Protein AF-A0A3D4B9K5-F1 (afdb_monomer_lite)

Radius of gyration: 20.06 Å; chains: 1; bounding box: 62×28×60 Å

Sequence (115 aa):
MTQNGLDRKAQKRNKTGEPLPVAERQEMSVARDIPQKYVGDYELQPGYIITVTVDQDVLMVQATGQPANPVFAESETRFFYKVVNAQIEFKIGNDGQVEGLTLFQGGAEMFAPRQ

pLDDT: mean 83.73, std 20.72, range [33.66, 98.56]

Secondary structure (DSSP, 8-state):
---------------S------------PPPTHHHHHT-EEEEEETTEEEEEEEETTEEEEEETTS--EEEEESSSSEEEESSSSEEEEEEEPTTS-EEEEEEEETTEEEEEEB-

Structure (mmCIF, N/CA/C/O backbone):
data_AF-A0A3D4B9K5-F1
#
_entry.id   AF-A0A3D4B9K5-F1
#
loop_
_atom_site.group_PDB
_atom_site.id
_atom_site.type_symbol
_atom_site.label_atom_id
_atom_site.label_alt_id
_atom_site.label_comp_id
_atom_site.label_asym_id
_atom_site.label_entity_id
_atom_site.label_seq_id
_atom_site.pdbx_PDB_ins_code
_atom_site.Cartn_x
_atom_site.Cartn_y
_atom_site.Cartn_z
_atom_site.occupancy
_atom_site.B_iso_or_equiv
_atom_site.auth_seq_id
_atom_site.auth_comp_id
_atom_site.auth_asym_id
_atom_site.auth_atom_id
_atom_site.pdbx_PDB_model_num
ATOM 1 N N . MET A 1 1 ? 50.759 -8.595 45.334 1.00 35.81 1 MET A N 1
ATOM 2 C CA . MET A 1 1 ? 50.594 -9.973 44.829 1.00 35.81 1 MET A CA 1
ATOM 3 C C . MET A 1 1 ? 49.088 -10.205 44.740 1.00 35.81 1 MET A C 1
ATOM 5 O O . MET A 1 1 ? 48.463 -10.205 45.787 1.00 35.81 1 MET A O 1
ATOM 9 N N . THR A 1 2 ? 48.483 -9.836 43.600 1.00 36.62 2 THR A N 1
ATOM 10 C CA . THR A 1 2 ? 47.870 -10.748 42.588 1.00 36.62 2 THR A CA 1
ATOM 11 C C . THR A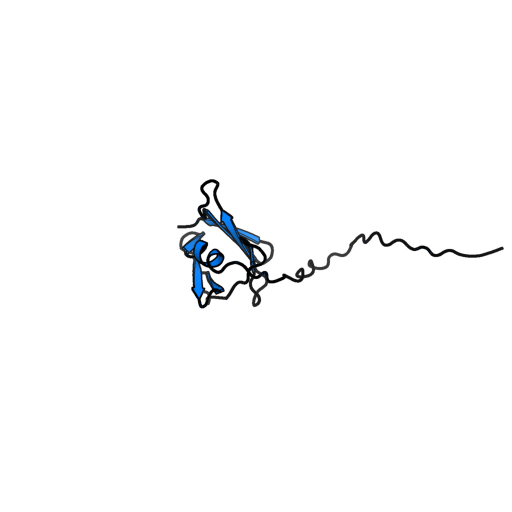 1 2 ? 46.506 -11.266 43.102 1.00 36.62 2 THR A C 1
ATOM 13 O O . THR A 1 2 ? 46.452 -11.725 44.228 1.00 36.62 2 THR A O 1
ATOM 16 N N . GLN A 1 3 ? 45.354 -11.229 42.421 1.00 46.12 3 GLN A N 1
ATOM 17 C CA . GLN A 1 3 ? 45.015 -11.183 40.995 1.00 46.12 3 GLN A CA 1
ATOM 18 C C . GLN A 1 3 ? 43.488 -10.936 40.822 1.00 46.12 3 GLN A C 1
ATOM 20 O O . GLN A 1 3 ? 42.741 -11.376 41.683 1.00 46.12 3 GLN A O 1
ATOM 25 N N . ASN A 1 4 ? 43.079 -10.321 39.693 1.00 33.66 4 ASN A N 1
ATOM 26 C CA . ASN A 1 4 ? 41.817 -10.443 38.908 1.00 33.66 4 ASN A CA 1
ATOM 27 C C . ASN A 1 4 ? 40.449 -10.546 39.637 1.00 33.66 4 ASN A C 1
ATOM 29 O O . ASN A 1 4 ? 40.252 -11.393 40.487 1.00 33.66 4 ASN A O 1
ATOM 33 N N . GLY A 1 5 ? 39.387 -9.807 39.298 1.00 34.00 5 GLY A N 1
ATOM 34 C CA . GLY A 1 5 ? 38.975 -9.268 38.001 1.00 34.00 5 GLY A CA 1
ATOM 35 C C . GLY A 1 5 ? 37.967 -10.207 37.331 1.00 34.00 5 GLY A C 1
ATOM 36 O O . GLY A 1 5 ? 38.402 -11.244 36.851 1.00 34.00 5 GLY A O 1
ATOM 37 N N . LEU A 1 6 ? 36.673 -9.837 37.291 1.00 43.50 6 LEU A N 1
ATOM 38 C CA . LEU A 1 6 ? 35.656 -10.200 36.278 1.00 43.50 6 LEU A CA 1
ATOM 39 C C . LEU A 1 6 ? 34.239 -9.820 36.758 1.00 43.50 6 LEU A C 1
ATOM 41 O O . LEU A 1 6 ? 33.513 -10.664 37.254 1.00 43.50 6 LEU A O 1
ATOM 45 N N . ASP A 1 7 ? 33.812 -8.588 36.487 1.00 41.38 7 ASP A N 1
ATOM 46 C CA . ASP A 1 7 ? 32.403 -8.311 36.180 1.00 41.38 7 ASP A CA 1
ATOM 47 C C . ASP A 1 7 ? 32.391 -7.543 34.858 1.00 41.38 7 ASP A C 1
ATOM 49 O O . ASP A 1 7 ? 32.603 -6.330 34.771 1.00 41.38 7 ASP A O 1
ATOM 53 N N . ARG A 1 8 ? 32.318 -8.317 33.771 1.00 45.09 8 ARG A N 1
ATOM 54 C CA . ARG A 1 8 ? 32.353 -7.811 32.400 1.00 45.09 8 ARG A CA 1
ATOM 55 C C . ARG A 1 8 ? 31.006 -7.198 32.031 1.00 45.09 8 ARG A C 1
ATOM 57 O O . ARG A 1 8 ? 29.959 -7.822 32.130 1.00 45.09 8 ARG A O 1
ATOM 64 N N . LYS A 1 9 ? 31.115 -5.983 31.499 1.00 38.84 9 LYS A N 1
ATOM 65 C CA . LYS A 1 9 ? 30.139 -5.237 30.702 1.00 38.84 9 LYS A CA 1
ATOM 66 C C . LYS A 1 9 ? 29.453 -6.090 29.627 1.00 38.84 9 LYS A C 1
ATOM 68 O O . LYS A 1 9 ? 30.114 -6.873 28.951 1.00 38.84 9 LYS A O 1
ATOM 73 N N . ALA A 1 10 ? 28.209 -5.737 29.309 1.00 38.44 10 ALA A N 1
ATOM 74 C CA . ALA A 1 10 ? 27.666 -5.895 27.961 1.00 38.44 10 ALA A CA 1
ATOM 75 C C . ALA A 1 10 ? 26.902 -4.631 27.538 1.00 38.44 10 ALA A C 1
ATOM 77 O O . ALA A 1 10 ? 25.687 -4.610 27.396 1.00 38.44 10 ALA A O 1
ATOM 78 N N . GLN A 1 11 ? 27.658 -3.559 27.300 1.00 45.09 11 GLN A N 1
ATOM 79 C CA . GLN A 1 11 ? 27.256 -2.532 26.350 1.00 45.09 11 GLN A CA 1
ATOM 80 C C . GLN A 1 11 ? 27.498 -3.110 24.951 1.00 45.09 11 GLN A C 1
ATOM 82 O O . GLN A 1 11 ? 28.638 -3.125 24.483 1.00 45.09 11 GLN A O 1
ATOM 87 N N . LYS A 1 12 ? 26.458 -3.643 24.300 1.00 43.19 12 LYS A N 1
ATOM 88 C CA . LYS A 1 12 ? 26.558 -4.099 22.906 1.00 43.19 12 LYS A CA 1
ATOM 89 C C . LYS A 1 12 ? 26.621 -2.883 21.980 1.00 43.19 12 LYS A C 1
ATOM 91 O O . LYS A 1 12 ? 25.619 -2.369 21.503 1.00 43.19 12 LYS A O 1
ATOM 96 N N . ARG A 1 13 ? 27.847 -2.402 21.772 1.00 46.91 13 ARG A N 1
ATOM 97 C CA . ARG A 1 13 ? 28.237 -1.641 20.586 1.00 46.91 13 ARG A CA 1
ATOM 98 C C . ARG A 1 13 ? 28.318 -2.629 19.426 1.00 46.91 13 ARG A C 1
ATOM 100 O O . ARG A 1 13 ? 29.300 -3.358 19.335 1.00 46.91 13 ARG A O 1
ATOM 107 N N . ASN A 1 14 ? 27.330 -2.639 18.542 1.00 45.34 14 ASN A N 1
ATOM 108 C CA . ASN A 1 14 ? 27.430 -3.403 17.302 1.00 45.34 14 ASN A CA 1
ATOM 109 C C . ASN A 1 14 ? 28.123 -2.528 16.247 1.00 45.34 14 ASN A C 1
ATOM 111 O O . ASN A 1 14 ? 27.504 -1.711 15.575 1.00 45.34 14 ASN A O 1
ATOM 115 N N . LYS A 1 15 ? 29.450 -2.666 16.170 1.00 47.19 15 LYS A N 1
ATOM 116 C CA . LYS A 1 15 ? 30.253 -2.389 14.975 1.00 47.19 15 LYS A CA 1
ATOM 117 C C . LYS A 1 15 ? 30.356 -3.717 14.234 1.00 47.19 15 LYS A C 1
ATOM 119 O O . LYS A 1 15 ? 30.957 -4.615 14.809 1.00 47.19 15 LYS A O 1
ATOM 124 N N . THR A 1 16 ? 29.809 -3.819 13.026 1.00 42.91 16 THR A N 1
ATOM 125 C CA . THR A 1 16 ? 30.310 -4.571 11.852 1.00 42.91 16 THR A CA 1
ATOM 126 C C . THR A 1 16 ? 29.306 -4.314 10.724 1.00 42.91 16 THR A C 1
ATOM 128 O O . THR A 1 16 ? 28.106 -4.265 10.973 1.00 42.91 16 THR A O 1
ATOM 131 N N . GLY A 1 17 ? 29.793 -4.057 9.507 1.00 49.84 17 GLY A N 1
ATOM 132 C CA . GLY A 1 17 ? 28.980 -3.873 8.301 1.00 49.84 17 GLY A CA 1
ATOM 133 C C . GLY A 1 17 ? 28.355 -5.183 7.821 1.00 49.84 17 GLY A C 1
ATOM 134 O O . GLY A 1 17 ? 28.594 -5.609 6.697 1.00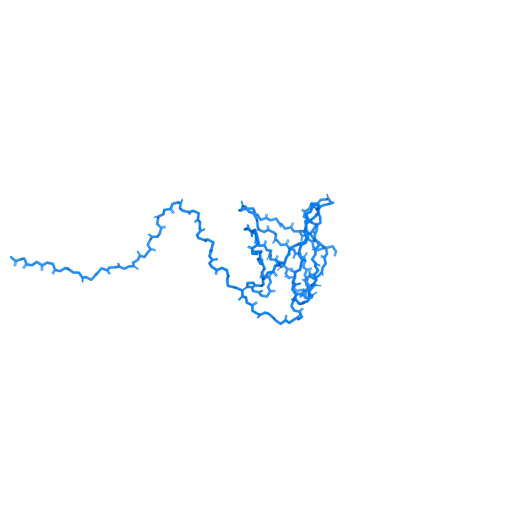 49.84 17 GLY A O 1
ATOM 135 N N . GLU A 1 18 ? 27.597 -5.831 8.697 1.00 44.94 18 GLU A N 1
ATOM 136 C CA . GLU A 1 18 ? 26.684 -6.914 8.362 1.00 44.94 18 GLU A CA 1
ATOM 137 C C . GLU A 1 18 ? 25.409 -6.279 7.785 1.00 44.94 18 GLU A C 1
ATOM 139 O O . GLU A 1 18 ? 24.958 -5.255 8.315 1.00 44.94 18 GLU A O 1
ATOM 144 N N . PRO A 1 19 ? 24.812 -6.826 6.705 1.00 46.22 19 PRO A N 1
ATOM 145 C CA . PRO A 1 19 ? 23.451 -6.447 6.360 1.00 46.22 19 PRO A CA 1
ATOM 146 C C . PRO A 1 19 ? 22.619 -6.662 7.620 1.00 46.22 19 PRO A C 1
ATOM 148 O O . PRO A 1 19 ? 22.765 -7.699 8.273 1.00 46.22 19 PRO A O 1
ATOM 151 N N . LEU A 1 20 ? 21.830 -5.651 7.999 1.00 47.62 20 LEU A N 1
ATOM 152 C CA . LEU A 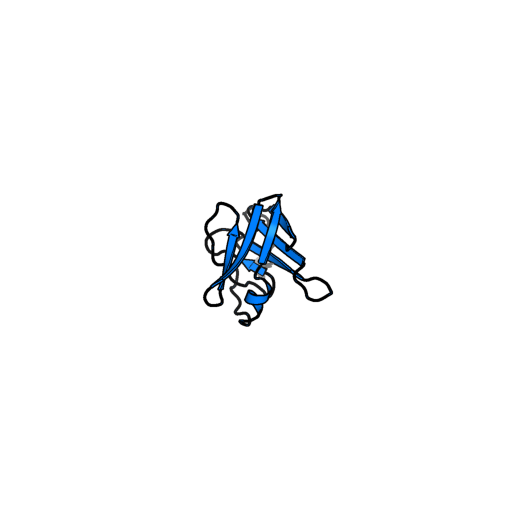1 20 ? 20.941 -5.728 9.154 1.00 47.62 20 LEU A CA 1
ATOM 153 C C . LEU A 1 20 ? 20.303 -7.123 9.155 1.00 47.62 20 LEU A C 1
ATOM 155 O O . LEU A 1 20 ? 19.831 -7.535 8.085 1.00 47.62 20 LEU A O 1
ATOM 159 N N . PRO A 1 21 ? 20.314 -7.869 10.281 1.00 52.09 21 PRO A N 1
ATOM 160 C CA . PRO A 1 21 ? 19.551 -9.103 10.337 1.00 52.09 21 PRO A CA 1
ATOM 161 C C . PRO A 1 21 ? 18.165 -8.751 9.819 1.00 52.09 21 PRO A C 1
ATOM 163 O O . PRO A 1 21 ? 17.649 -7.677 10.146 1.00 52.09 21 PRO A O 1
ATOM 166 N N . VAL A 1 22 ? 17.613 -9.594 8.944 1.00 53.03 22 VAL A N 1
ATOM 167 C CA . VAL A 1 22 ? 16.191 -9.532 8.620 1.00 53.03 22 VAL A CA 1
ATOM 168 C C . VAL A 1 22 ? 15.536 -9.674 9.984 1.00 53.03 22 VAL A C 1
ATOM 170 O O . VAL A 1 22 ? 15.495 -10.782 10.507 1.00 53.03 22 VAL A O 1
ATOM 173 N N . ALA A 1 23 ? 15.245 -8.550 10.648 1.00 56.16 23 ALA A N 1
ATOM 174 C CA . ALA A 1 23 ? 14.747 -8.550 12.010 1.00 56.16 23 ALA A CA 1
ATOM 175 C C . ALA A 1 23 ? 13.580 -9.521 11.972 1.00 56.16 23 ALA A C 1
ATOM 177 O O . ALA A 1 23 ? 12.795 -9.414 11.032 1.00 56.16 23 ALA A O 1
ATOM 178 N N . GLU A 1 24 ? 13.575 -10.534 12.840 1.00 60.09 24 GLU A N 1
ATOM 179 C CA . GLU A 1 24 ? 12.570 -11.596 12.831 1.00 60.09 24 GLU A CA 1
ATOM 180 C C . GLU A 1 24 ? 11.187 -10.937 12.784 1.00 60.09 24 GLU A C 1
ATOM 182 O O . GLU A 1 24 ? 10.689 -10.467 13.806 1.00 60.09 24 GLU A O 1
ATOM 187 N N . ARG A 1 25 ? 10.618 -10.790 11.577 1.00 70.12 25 ARG A N 1
ATOM 188 C CA . ARG A 1 25 ? 9.386 -10.031 11.382 1.00 70.12 25 ARG A CA 1
ATOM 189 C C . ARG A 1 25 ? 8.305 -10.870 12.005 1.00 70.12 25 ARG A C 1
ATOM 191 O O . ARG A 1 25 ? 8.043 -11.990 11.558 1.00 70.12 25 ARG A O 1
ATOM 198 N N . GLN A 1 26 ? 7.744 -10.354 13.084 1.00 77.50 26 GLN A N 1
ATOM 199 C CA . GLN A 1 26 ? 6.732 -11.072 13.815 1.00 77.50 26 GLN A CA 1
ATOM 200 C C . GLN A 1 26 ? 5.395 -10.794 13.148 1.00 77.50 26 GLN A C 1
ATOM 202 O O . GLN A 1 26 ? 4.919 -9.663 13.126 1.00 77.50 26 GLN A O 1
ATOM 207 N N . GLU A 1 27 ? 4.803 -11.843 12.588 1.00 87.50 27 GLU A N 1
ATOM 208 C CA . GLU A 1 27 ? 3.424 -11.774 12.134 1.00 87.50 27 GLU A CA 1
ATOM 209 C C . GLU A 1 27 ? 2.511 -11.469 13.325 1.00 87.50 27 GLU A C 1
ATOM 211 O O . GLU A 1 27 ? 2.566 -12.137 14.362 1.00 87.50 27 GLU A O 1
ATOM 216 N N . MET A 1 28 ? 1.670 -10.456 13.159 1.00 87.19 28 MET A N 1
ATOM 217 C CA . MET A 1 28 ? 0.645 -10.059 14.106 1.00 87.19 28 MET A CA 1
ATOM 218 C C . MET A 1 28 ? -0.723 -10.468 13.567 1.00 87.19 28 MET A C 1
ATOM 220 O O . MET A 1 28 ? -1.058 -10.212 12.413 1.00 87.19 28 MET A O 1
ATOM 224 N N . SER A 1 29 ? -1.557 -11.063 14.418 1.00 85.94 29 SER A N 1
ATOM 225 C CA . SER A 1 29 ? -2.973 -11.226 14.092 1.00 85.94 29 SER A CA 1
ATOM 226 C C . SER A 1 29 ? -3.683 -9.879 14.210 1.00 85.94 29 SER A C 1
ATOM 228 O O . SER A 1 29 ? -3.745 -9.306 15.296 1.00 85.94 29 SER A O 1
ATOM 230 N N . VAL A 1 30 ? -4.235 -9.395 13.101 1.00 86.69 30 VAL A N 1
ATOM 231 C CA . VAL A 1 30 ? -5.081 -8.194 13.051 1.00 86.69 30 VAL A CA 1
ATOM 232 C C . VAL A 1 30 ? -6.556 -8.579 12.931 1.00 86.69 30 VAL A C 1
ATOM 234 O O . VAL A 1 30 ? -6.893 -9.703 12.551 1.00 86.69 30 VAL A O 1
ATOM 237 N N . ALA A 1 31 ? -7.456 -7.653 13.267 1.00 87.44 31 ALA A N 1
ATOM 238 C CA . ALA A 1 31 ? -8.884 -7.853 13.043 1.00 87.44 31 ALA A CA 1
ATOM 239 C C . ALA A 1 31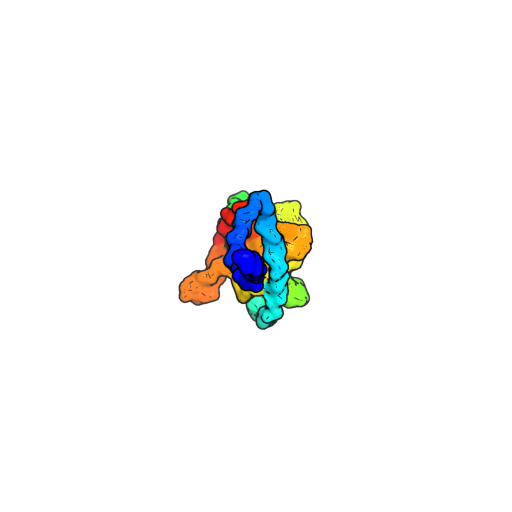 ? -9.183 -7.997 11.537 1.00 87.44 31 ALA A C 1
ATOM 241 O O . ALA A 1 31 ? -8.519 -7.388 10.698 1.00 87.44 31 ALA A O 1
ATOM 242 N N . ARG A 1 32 ? -10.182 -8.816 11.179 1.00 81.94 32 ARG A N 1
ATOM 243 C CA . ARG A 1 32 ? -10.472 -9.173 9.773 1.00 81.94 32 ARG A CA 1
ATOM 244 C C . ARG A 1 32 ? -10.881 -7.986 8.898 1.00 81.94 32 ARG A C 1
ATOM 246 O O . ARG A 1 32 ? -10.761 -8.052 7.680 1.00 81.94 32 ARG A O 1
ATOM 253 N N . ASP A 1 33 ? -11.365 -6.904 9.501 1.00 88.56 33 ASP A N 1
ATOM 254 C CA . ASP A 1 33 ? -11.717 -5.671 8.799 1.00 88.56 33 ASP A CA 1
ATOM 255 C C . ASP A 1 33 ? -10.487 -4.844 8.399 1.00 88.56 33 ASP A C 1
ATOM 257 O O . ASP A 1 33 ? -10.585 -4.017 7.496 1.00 88.56 33 ASP A O 1
ATOM 261 N N . ILE A 1 34 ? -9.328 -5.065 9.032 1.00 90.50 34 ILE A N 1
ATOM 262 C CA . ILE A 1 34 ? -8.106 -4.298 8.768 1.00 90.50 34 ILE A CA 1
ATOM 263 C C . ILE A 1 34 ? -7.608 -4.518 7.327 1.00 90.50 34 ILE A C 1
ATOM 265 O O . ILE A 1 34 ? -7.528 -3.528 6.601 1.00 90.50 34 ILE A O 1
ATOM 269 N N . PRO A 1 35 ? -7.383 -5.758 6.836 1.00 89.75 35 PRO A N 1
ATOM 270 C CA . PRO A 1 35 ? -7.051 -6.006 5.428 1.00 89.75 35 PRO A CA 1
ATOM 271 C C . PRO A 1 35 ? -8.025 -5.363 4.433 1.00 89.75 35 PRO A C 1
ATOM 273 O O . PRO A 1 35 ? -7.610 -4.811 3.417 1.00 89.75 35 PRO A O 1
ATOM 276 N N . GLN A 1 36 ? -9.328 -5.387 4.731 1.00 93.69 36 GLN A N 1
ATOM 277 C CA . GLN A 1 36 ? -10.348 -4.883 3.807 1.00 93.69 36 GLN A CA 1
ATOM 278 C C . GLN A 1 36 ? -10.235 -3.375 3.552 1.00 93.69 36 GLN A C 1
ATOM 280 O O . GLN A 1 36 ? -10.530 -2.927 2.446 1.00 93.69 36 GLN A O 1
ATOM 285 N N . LYS A 1 37 ? -9.757 -2.592 4.528 1.00 95.12 37 LYS A N 1
ATOM 286 C CA . LYS A 1 37 ? -9.561 -1.133 4.384 1.00 95.12 37 LYS A CA 1
ATOM 287 C C . LYS A 1 37 ? -8.540 -0.786 3.299 1.00 95.12 37 LYS A C 1
ATOM 289 O O . LYS A 1 37 ? -8.595 0.288 2.695 1.00 95.12 37 LYS A O 1
ATOM 294 N N . TYR A 1 38 ? -7.618 -1.704 3.039 1.00 97.56 38 TYR A N 1
ATOM 295 C CA . TYR A 1 38 ? -6.473 -1.486 2.169 1.00 97.56 38 TYR A CA 1
ATOM 296 C C . TYR A 1 38 ? -6.670 -1.968 0.735 1.00 97.56 38 TYR A C 1
ATOM 298 O O . TYR A 1 38 ? -5.826 -1.683 -0.114 1.00 97.56 38 TYR A O 1
ATOM 306 N N . VAL A 1 39 ? -7.784 -2.642 0.441 1.00 98.00 39 VAL A N 1
ATOM 307 C CA . VAL A 1 39 ? -8.136 -3.051 -0.924 1.00 98.00 39 VAL A CA 1
ATOM 308 C C . VAL A 1 39 ? -8.245 -1.825 -1.823 1.00 98.00 39 VAL A C 1
ATOM 310 O O . VAL A 1 39 ? -8.916 -0.854 -1.465 1.00 98.00 39 VAL A O 1
ATOM 313 N N . GLY A 1 40 ? -7.598 -1.876 -2.984 1.00 98.06 40 GLY A N 1
ATOM 314 C CA . GLY A 1 40 ? -7.564 -0.783 -3.951 1.00 98.06 40 GLY A CA 1
ATOM 315 C C . GLY A 1 40 ? -6.339 -0.834 -4.857 1.00 98.06 40 GLY A C 1
ATOM 316 O O . GLY A 1 40 ? -5.485 -1.715 -4.725 1.00 98.06 40 GLY A O 1
ATOM 317 N N . ASP A 1 41 ? -6.262 0.144 -5.753 1.00 98.56 41 ASP A N 1
ATOM 318 C CA . ASP A 1 41 ? -5.147 0.328 -6.674 1.00 98.56 41 ASP A CA 1
ATOM 319 C C . ASP A 1 41 ? -4.2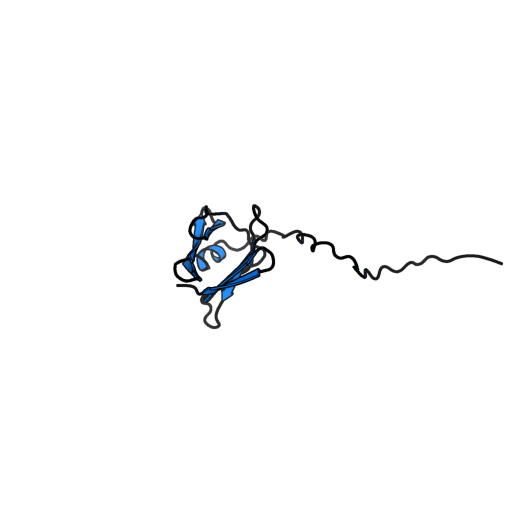76 1.507 -6.234 1.00 98.56 41 ASP A C 1
ATOM 321 O O . ASP A 1 41 ? -4.771 2.562 -5.828 1.00 98.56 41 ASP A O 1
ATOM 325 N N . TYR A 1 42 ? -2.963 1.310 -6.310 1.00 98.50 42 TYR A N 1
ATOM 326 C CA . TYR A 1 42 ? -1.954 2.272 -5.883 1.00 98.50 42 TYR A CA 1
ATOM 327 C C . TYR A 1 42 ? -0.951 2.466 -7.014 1.00 98.50 42 TYR A C 1
ATOM 329 O O . TYR A 1 42 ? -0.254 1.529 -7.403 1.00 98.50 42 TYR A O 1
ATOM 337 N N . GLU A 1 43 ? -0.863 3.669 -7.568 1.00 97.56 43 GLU A N 1
ATOM 338 C CA . GLU A 1 43 ? -0.004 3.922 -8.728 1.00 97.56 43 GLU A CA 1
ATOM 339 C C . GLU A 1 43 ? 1.391 4.358 -8.281 1.00 97.56 43 GLU A C 1
ATOM 341 O O . GLU A 1 43 ? 1.573 5.443 -7.743 1.00 97.56 43 GLU A O 1
ATOM 346 N N . LEU A 1 44 ? 2.394 3.507 -8.498 1.00 95.50 44 LEU A N 1
ATOM 347 C CA . LEU A 1 44 ? 3.780 3.792 -8.120 1.00 95.50 44 LEU A CA 1
ATOM 348 C C . LEU A 1 44 ? 4.449 4.746 -9.122 1.00 95.50 44 LEU A C 1
ATOM 350 O O . LEU A 1 44 ? 5.270 5.583 -8.752 1.00 95.50 44 LEU A O 1
ATOM 354 N N . GLN A 1 45 ? 4.119 4.570 -10.404 1.00 94.19 45 GLN A N 1
ATOM 355 C CA . GLN A 1 45 ? 4.564 5.351 -11.563 1.00 94.19 45 GLN A CA 1
ATOM 356 C C . GLN A 1 45 ? 3.486 5.254 -12.655 1.00 94.19 45 GLN A C 1
ATOM 358 O O . GLN A 1 45 ? 2.713 4.298 -12.617 1.00 94.19 45 GLN A O 1
ATOM 363 N N . PRO A 1 46 ? 3.452 6.155 -13.657 1.00 95.62 46 PRO A N 1
ATOM 364 C CA . PRO A 1 46 ? 2.455 6.111 -14.727 1.00 95.62 46 PRO A CA 1
ATOM 365 C C . PRO A 1 46 ? 2.316 4.723 -15.372 1.00 95.62 46 PRO A C 1
ATOM 367 O O . PRO A 1 46 ? 3.248 4.231 -16.012 1.00 95.62 46 PRO A O 1
ATOM 370 N N . GLY A 1 47 ? 1.156 4.086 -15.189 1.00 93.69 47 GLY A N 1
ATOM 371 C CA . GLY A 1 47 ? 0.860 2.743 -15.716 1.00 93.69 47 GLY A CA 1
ATOM 372 C C . GLY A 1 47 ? 1.493 1.568 -14.951 1.00 93.69 47 GLY A C 1
ATOM 373 O O . GLY A 1 47 ? 1.309 0.411 -15.338 1.00 93.69 47 GLY A O 1
ATOM 374 N N . TYR A 1 48 ? 2.211 1.834 -13.859 1.00 96.50 48 TYR A N 1
ATOM 375 C CA . TYR A 1 48 ? 2.731 0.829 -12.936 1.00 96.50 48 TYR A CA 1
ATOM 376 C C . TYR A 1 48 ? 1.921 0.851 -11.637 1.00 96.50 48 TYR A C 1
ATOM 378 O O . TYR A 1 48 ? 2.113 1.706 -10.769 1.00 96.50 48 TYR A O 1
ATOM 386 N N . ILE A 1 49 ? 1.014 -0.114 -11.512 1.00 98.00 49 ILE A N 1
ATOM 387 C CA . ILE A 1 49 ? 0.009 -0.181 -10.454 1.00 98.00 49 ILE A CA 1
ATOM 388 C C . ILE A 1 49 ? 0.354 -1.334 -9.514 1.00 98.00 49 ILE A C 1
ATOM 390 O O . ILE A 1 49 ? 0.777 -2.414 -9.935 1.00 98.00 49 ILE A O 1
ATOM 394 N N . ILE A 1 50 ? 0.181 -1.082 -8.224 1.00 98.06 50 ILE A N 1
ATOM 395 C CA . ILE A 1 50 ? 0.135 -2.087 -7.177 1.00 98.06 50 ILE A CA 1
ATOM 396 C C . ILE A 1 50 ? -1.338 -2.285 -6.835 1.00 98.06 50 ILE A C 1
ATOM 398 O O . ILE A 1 50 ? -1.968 -1.406 -6.253 1.00 98.06 50 ILE A O 1
ATOM 402 N N . THR A 1 51 ? -1.881 -3.436 -7.203 1.00 98.56 51 THR A N 1
ATOM 403 C CA . THR A 1 51 ? -3.247 -3.839 -6.879 1.00 98.56 51 THR A CA 1
ATOM 404 C C . THR A 1 51 ? -3.234 -4.637 -5.584 1.00 98.56 51 THR A C 1
ATOM 406 O O . THR A 1 51 ? -2.517 -5.634 -5.451 1.00 98.56 51 THR A O 1
ATOM 409 N N . VAL A 1 52 ? -4.033 -4.192 -4.618 1.00 98.44 52 VAL A N 1
ATOM 410 C CA . VAL A 1 52 ? -4.207 -4.837 -3.316 1.00 98.44 52 VAL A CA 1
ATOM 411 C C . VAL A 1 52 ? -5.605 -5.437 -3.249 1.00 98.44 52 VAL A C 1
ATOM 413 O O . VAL A 1 52 ? -6.605 -4.741 -3.417 1.00 98.44 52 VAL A O 1
ATOM 416 N N . THR A 1 53 ? -5.677 -6.734 -2.971 1.00 98.25 53 THR A N 1
ATOM 417 C CA . THR A 1 53 ? -6.926 -7.492 -2.810 1.00 98.25 53 THR A CA 1
ATOM 418 C C . THR A 1 53 ? -6.897 -8.306 -1.519 1.00 98.25 53 THR A C 1
ATOM 420 O O . THR A 1 53 ? -5.864 -8.396 -0.857 1.00 98.25 53 THR A O 1
ATOM 423 N N . VAL A 1 54 ? -8.036 -8.884 -1.140 1.00 96.50 54 VAL A N 1
ATOM 424 C CA . VAL A 1 54 ? -8.137 -9.823 -0.017 1.00 96.50 54 VAL A CA 1
ATOM 425 C C . VAL A 1 54 ? -8.587 -11.175 -0.550 1.00 96.50 54 VAL A C 1
ATOM 427 O O . VAL A 1 54 ? -9.596 -11.254 -1.248 1.00 96.50 54 VAL A O 1
ATOM 430 N N . ASP A 1 55 ? -7.872 -12.226 -0.169 1.00 93.94 55 ASP A N 1
ATOM 431 C CA . ASP A 1 55 ? -8.268 -13.617 -0.372 1.00 93.94 55 ASP A CA 1
ATOM 432 C C . ASP A 1 55 ? -8.197 -14.350 0.971 1.00 93.94 55 ASP A C 1
ATOM 434 O O . ASP A 1 55 ? -7.173 -14.312 1.648 1.00 93.94 55 ASP A O 1
ATOM 438 N N . GLN A 1 56 ? -9.306 -14.962 1.395 1.00 89.81 56 GLN A N 1
ATOM 439 C CA . GLN A 1 56 ? -9.411 -15.689 2.672 1.00 89.81 56 GLN A CA 1
ATOM 440 C C . GLN A 1 56 ? -8.844 -14.927 3.896 1.00 89.81 56 GLN A C 1
ATOM 442 O O . GLN A 1 56 ? -8.104 -15.495 4.695 1.00 89.81 56 GLN A O 1
ATOM 447 N N . ASP A 1 57 ? -9.191 -13.643 4.042 1.00 87.00 57 ASP A N 1
ATOM 448 C CA . ASP A 1 57 ? -8.702 -12.729 5.096 1.00 87.00 57 ASP A CA 1
ATOM 449 C C . ASP A 1 57 ? -7.202 -12.350 5.008 1.00 87.00 57 ASP A C 1
ATOM 451 O O . ASP A 1 57 ? -6.689 -11.649 5.881 1.00 87.00 57 ASP A O 1
ATOM 455 N N . VAL A 1 58 ? -6.498 -12.746 3.943 1.00 91.38 58 VAL A N 1
ATOM 456 C CA . VAL A 1 58 ? -5.090 -12.404 3.691 1.00 91.38 58 VAL A CA 1
ATOM 457 C C . VAL A 1 58 ? -4.992 -11.340 2.601 1.00 91.38 58 VAL A C 1
ATOM 459 O O . VAL A 1 58 ? -5.648 -11.436 1.563 1.00 91.38 58 VAL A O 1
ATOM 462 N N . LEU A 1 59 ? -4.149 -10.326 2.815 1.00 96.75 59 LEU A N 1
ATOM 463 C CA . LEU A 1 59 ? -3.843 -9.346 1.775 1.00 96.75 59 LEU A CA 1
ATOM 464 C C . LEU A 1 59 ? -2.999 -9.983 0.672 1.00 96.75 59 LEU A C 1
ATOM 466 O O . LEU A 1 59 ? -1.916 -10.509 0.927 1.00 96.75 59 LEU A O 1
ATOM 470 N N . MET A 1 60 ? -3.474 -9.857 -0.559 1.00 98.06 60 MET A N 1
ATOM 471 C CA . MET A 1 60 ? -2.770 -10.239 -1.774 1.00 98.06 60 MET A CA 1
ATOM 472 C C . MET A 1 60 ? -2.332 -8.973 -2.501 1.00 98.06 60 MET A C 1
ATOM 474 O O . MET A 1 60 ? -3.153 -8.105 -2.802 1.00 98.06 60 MET A O 1
ATOM 478 N N . VAL A 1 61 ? -1.037 -8.870 -2.788 1.00 97.88 61 VAL A N 1
ATOM 479 C CA . VAL A 1 61 ? -0.444 -7.693 -3.427 1.00 97.88 61 VAL A CA 1
ATOM 480 C C . VAL A 1 61 ? 0.161 -8.087 -4.761 1.00 97.88 61 VAL A C 1
ATOM 482 O O . VAL A 1 61 ? 1.004 -8.984 -4.831 1.00 97.88 61 VAL A O 1
ATOM 485 N N . GLN A 1 62 ? -0.265 -7.406 -5.819 1.00 97.69 62 GLN A N 1
ATOM 486 C CA . GLN A 1 62 ? 0.198 -7.624 -7.180 1.00 97.69 62 GLN A CA 1
ATOM 487 C C . GLN A 1 62 ? 0.750 -6.328 -7.763 1.00 97.69 62 GLN A C 1
ATOM 489 O O . GLN A 1 62 ? 0.030 -5.346 -7.876 1.00 97.69 62 GLN A O 1
ATOM 494 N N . ALA A 1 63 ? 2.010 -6.335 -8.191 1.00 94.75 63 ALA A N 1
ATOM 495 C CA . ALA A 1 63 ? 2.548 -5.266 -9.028 1.00 94.75 63 ALA A CA 1
ATOM 496 C C . ALA A 1 63 ? 2.343 -5.598 -10.515 1.00 94.75 63 ALA A C 1
ATOM 498 O O . ALA A 1 63 ? 2.412 -6.772 -10.895 1.00 94.75 63 ALA A O 1
ATOM 499 N N . THR A 1 64 ? 2.136 -4.588 -11.366 1.00 95.12 64 THR A N 1
ATOM 500 C CA . THR A 1 64 ? 2.020 -4.766 -12.824 1.00 95.12 64 THR A CA 1
ATOM 501 C C . THR A 1 64 ? 3.139 -5.664 -13.371 1.00 95.12 64 THR A C 1
ATOM 503 O O . THR A 1 64 ? 4.324 -5.411 -13.160 1.00 95.12 64 THR A O 1
ATOM 506 N N . GLY A 1 65 ? 2.763 -6.724 -14.095 1.00 93.75 65 GLY A N 1
ATOM 507 C CA . GLY A 1 65 ? 3.708 -7.674 -14.700 1.00 93.75 65 GLY A CA 1
ATOM 508 C C . GLY A 1 65 ? 4.290 -8.720 -13.741 1.00 93.75 65 GLY A C 1
ATOM 509 O O . GLY A 1 65 ? 5.136 -9.509 -14.158 1.00 93.75 65 GLY A O 1
ATOM 510 N N . GLN A 1 66 ? 3.841 -8.760 -12.484 1.00 91.88 66 GLN A N 1
ATOM 511 C CA . GLN A 1 66 ? 4.270 -9.728 -11.474 1.00 91.88 66 GLN A CA 1
ATOM 512 C C . GLN A 1 66 ? 3.086 -10.583 -10.985 1.00 91.88 66 GLN A C 1
ATOM 514 O O . GLN A 1 66 ? 1.925 -10.168 -11.091 1.00 91.88 66 GLN A O 1
ATOM 519 N N . PRO A 1 67 ? 3.341 -11.793 -10.455 1.00 95.00 67 PRO A N 1
ATOM 520 C CA . PRO A 1 67 ? 2.313 -12.553 -9.756 1.00 95.00 67 PRO A CA 1
ATOM 521 C C . PRO A 1 67 ? 1.895 -11.846 -8.459 1.00 95.00 67 PRO A C 1
ATOM 523 O O . PRO A 1 67 ? 2.697 -11.157 -7.824 1.00 95.00 67 PRO A O 1
ATOM 526 N N . ALA A 1 68 ? 0.645 -12.057 -8.048 1.00 96.12 68 ALA A N 1
ATOM 527 C CA . ALA A 1 68 ? 0.186 -11.657 -6.725 1.00 96.12 68 ALA A CA 1
ATOM 528 C C . ALA A 1 68 ? 0.892 -12.487 -5.642 1.00 96.12 68 ALA A C 1
ATOM 530 O O . ALA A 1 68 ? 1.081 -13.693 -5.809 1.00 96.12 68 ALA A O 1
ATOM 531 N N . ASN A 1 69 ? 1.261 -11.853 -4.530 1.00 96.88 69 ASN A N 1
ATOM 532 C CA . ASN A 1 69 ? 1.855 -12.527 -3.379 1.00 96.88 69 ASN A CA 1
ATOM 533 C C . ASN A 1 69 ? 1.126 -12.148 -2.084 1.00 96.88 69 ASN A C 1
ATOM 535 O O . ASN A 1 69 ? 0.754 -10.982 -1.924 1.00 96.88 69 ASN A O 1
ATOM 539 N N . PRO A 1 70 ? 0.969 -13.093 -1.139 1.00 96.88 70 PRO A N 1
ATOM 540 C CA . PRO A 1 70 ? 0.415 -12.787 0.167 1.00 96.88 70 PRO A CA 1
ATOM 541 C C . PRO A 1 70 ? 1.389 -11.932 0.981 1.00 96.88 70 PRO A C 1
ATOM 543 O O . PRO A 1 70 ? 2.601 -12.189 1.009 1.00 96.88 70 PRO A O 1
ATOM 546 N N . VAL A 1 71 ? 0.836 -10.953 1.690 1.00 96.62 71 VAL A N 1
ATOM 547 C CA . VAL A 1 71 ? 1.545 -10.168 2.701 1.00 96.62 71 VAL A CA 1
ATOM 548 C C . VAL A 1 71 ? 0.903 -10.362 4.067 1.00 96.62 71 VAL A C 1
ATOM 550 O O . VAL A 1 71 ? -0.304 -10.558 4.195 1.00 96.62 71 VAL A O 1
ATOM 553 N N . PHE A 1 72 ? 1.735 -10.314 5.099 1.00 95.00 72 PHE A N 1
ATOM 554 C CA . PHE A 1 72 ? 1.359 -10.620 6.474 1.00 95.00 72 PHE A CA 1
ATOM 555 C C . PHE A 1 72 ? 1.540 -9.379 7.332 1.00 95.00 72 PHE A C 1
ATOM 557 O O . PHE A 1 72 ? 2.502 -8.638 7.136 1.00 95.00 72 PHE A O 1
ATOM 564 N N . ALA A 1 73 ? 0.613 -9.140 8.254 1.00 94.75 73 ALA A N 1
ATOM 565 C CA . ALA A 1 73 ? 0.655 -7.962 9.105 1.00 94.75 73 ALA A CA 1
ATOM 566 C C . ALA A 1 73 ? 1.843 -8.037 10.073 1.00 94.75 73 ALA A C 1
ATOM 568 O O . ALA A 1 73 ? 2.056 -9.047 10.738 1.00 94.75 73 ALA A O 1
ATOM 569 N N . GLU A 1 74 ? 2.602 -6.953 10.153 1.00 91.12 74 GLU A N 1
ATOM 570 C CA . GLU A 1 74 ? 3.549 -6.659 11.235 1.00 91.12 74 GLU A CA 1
ATOM 571 C C . GLU A 1 74 ? 2.933 -5.642 12.212 1.00 91.12 74 GLU A C 1
ATOM 573 O O . GLU A 1 74 ? 3.213 -5.658 13.409 1.00 91.12 74 GLU A O 1
ATOM 578 N N . SER A 1 75 ? 2.044 -4.783 11.707 1.00 93.50 75 SER A N 1
ATOM 579 C CA . SER A 1 75 ? 1.187 -3.878 12.473 1.00 93.50 75 SER A CA 1
ATOM 580 C C . SER A 1 75 ? -0.154 -3.697 11.749 1.00 93.50 75 SER A C 1
ATOM 582 O O . SER A 1 75 ? -0.400 -4.331 10.724 1.00 93.50 75 SER A O 1
ATOM 584 N N . GLU A 1 76 ? -1.026 -2.815 12.246 1.00 93.69 76 GLU A N 1
ATOM 585 C CA . GLU A 1 76 ? -2.285 -2.494 11.559 1.00 93.69 76 GLU A CA 1
ATOM 586 C C . GLU A 1 76 ? -2.065 -1.921 10.151 1.00 93.69 76 GLU A C 1
ATOM 588 O O . GLU A 1 76 ? -2.858 -2.204 9.263 1.00 93.69 76 GLU A O 1
ATOM 593 N N . THR A 1 77 ? -0.985 -1.167 9.922 1.00 96.38 77 THR A N 1
ATOM 594 C CA . THR A 1 77 ? -0.709 -0.493 8.640 1.00 96.38 77 THR A CA 1
ATOM 595 C C . THR A 1 77 ? 0.489 -1.059 7.885 1.00 96.38 77 THR A C 1
ATOM 597 O O . THR A 1 77 ? 0.656 -0.744 6.707 1.00 96.38 77 THR A O 1
ATOM 600 N N . ARG A 1 78 ? 1.336 -1.873 8.523 1.00 97.06 78 ARG A N 1
ATOM 601 C CA . ARG A 1 78 ? 2.568 -2.405 7.931 1.00 97.06 78 ARG A CA 1
ATOM 602 C C . ARG A 1 78 ? 2.451 -3.897 7.684 1.00 97.06 78 ARG A C 1
ATOM 604 O O . ARG A 1 78 ? 2.113 -4.664 8.585 1.00 97.06 78 ARG A O 1
ATOM 611 N N . PHE A 1 79 ? 2.784 -4.303 6.465 1.00 96.81 79 PHE A N 1
ATOM 612 C CA . PHE A 1 79 ? 2.712 -5.684 6.014 1.00 96.81 79 PHE A CA 1
ATOM 613 C C . PHE A 1 79 ? 4.004 -6.093 5.313 1.00 96.81 79 PHE A C 1
ATOM 615 O O . PHE A 1 79 ? 4.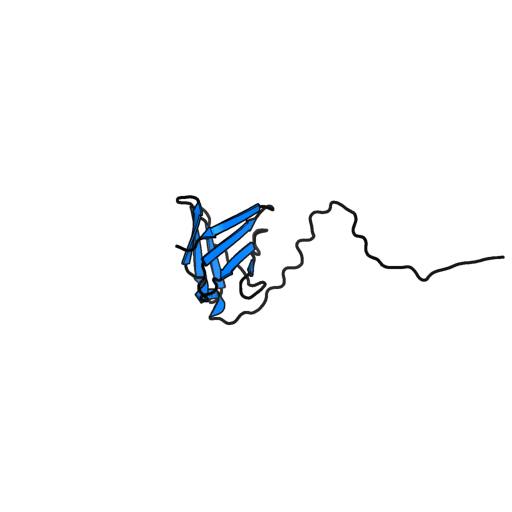689 -5.281 4.689 1.00 96.81 79 PHE A O 1
ATOM 622 N N . PHE A 1 80 ? 4.342 -7.375 5.381 1.00 95.50 80 PHE A N 1
ATOM 623 C CA . PHE A 1 80 ? 5.567 -7.902 4.800 1.00 95.50 80 PHE A CA 1
ATOM 624 C C . PHE A 1 80 ? 5.347 -9.164 3.977 1.00 95.50 80 PHE A C 1
ATOM 626 O O . PHE A 1 80 ? 4.461 -9.972 4.248 1.00 95.50 80 PHE A O 1
ATOM 633 N N . TYR A 1 81 ? 6.215 -9.361 2.988 1.00 94.00 81 TYR A N 1
ATOM 634 C CA . TYR A 1 81 ? 6.255 -10.581 2.192 1.00 94.00 81 TYR A CA 1
ATOM 635 C C . TYR A 1 81 ? 7.122 -11.633 2.893 1.00 94.00 81 TYR A C 1
ATOM 637 O O . TYR A 1 81 ? 8.187 -11.315 3.422 1.00 94.00 81 TYR A O 1
ATOM 645 N N . LYS A 1 82 ? 6.705 -12.904 2.844 1.00 90.75 82 LYS A N 1
ATOM 646 C CA . LYS A 1 82 ? 7.537 -14.046 3.284 1.00 90.75 82 LYS A CA 1
ATOM 647 C C . LYS A 1 82 ? 8.424 -14.611 2.171 1.00 90.75 82 LYS A C 1
ATOM 649 O O . LYS A 1 82 ? 9.410 -15.280 2.454 1.00 90.75 82 LYS A O 1
ATOM 654 N N . VAL A 1 83 ? 8.072 -14.348 0.912 1.00 86.94 83 VAL A N 1
ATOM 655 C CA . VAL A 1 83 ? 8.748 -14.905 -0.276 1.00 86.94 83 VAL A CA 1
ATOM 656 C C . VAL A 1 83 ? 9.843 -13.998 -0.839 1.00 86.94 83 VAL A C 1
ATOM 658 O O . VAL A 1 83 ? 10.712 -14.462 -1.570 1.00 86.94 83 VAL A O 1
ATOM 661 N N . VAL A 1 84 ? 9.821 -12.708 -0.494 1.00 85.94 84 VAL A N 1
ATOM 662 C CA . VAL A 1 84 ? 10.801 -11.704 -0.929 1.00 85.94 84 VAL A CA 1
ATOM 663 C C . VAL A 1 84 ? 11.107 -10.745 0.217 1.00 85.94 84 VAL A C 1
ATOM 665 O O . VAL A 1 84 ? 10.261 -10.500 1.073 1.00 85.94 84 VAL A O 1
ATOM 668 N N . ASN A 1 85 ? 12.306 -10.158 0.231 1.00 87.62 85 ASN A N 1
ATOM 669 C CA . ASN A 1 85 ? 12.657 -9.138 1.220 1.00 87.62 85 ASN A CA 1
ATOM 670 C C . ASN A 1 85 ? 12.082 -7.767 0.824 1.00 87.62 85 ASN A C 1
ATOM 672 O O . ASN A 1 85 ? 12.806 -6.873 0.382 1.00 87.62 85 ASN A O 1
ATOM 676 N N . ALA A 1 86 ? 10.766 -7.632 0.964 1.00 92.06 86 ALA A N 1
ATOM 677 C CA . ALA A 1 86 ? 10.034 -6.391 0.755 1.00 92.06 86 ALA A CA 1
ATOM 678 C C . ALA A 1 86 ? 8.997 -6.173 1.867 1.00 92.06 86 ALA A C 1
ATOM 680 O O . ALA A 1 86 ? 8.668 -7.103 2.615 1.00 92.06 86 ALA A O 1
ATOM 681 N N . GLN A 1 87 ? 8.503 -4.945 1.992 1.00 96.25 87 GLN A N 1
ATOM 682 C CA . GLN A 1 87 ? 7.402 -4.558 2.879 1.00 96.25 87 GLN A CA 1
ATOM 683 C C . GLN A 1 87 ? 6.526 -3.523 2.191 1.00 96.25 87 GLN A C 1
ATOM 685 O O . GLN A 1 87 ? 6.979 -2.831 1.281 1.00 96.25 87 GLN A O 1
ATOM 690 N N . ILE A 1 88 ? 5.302 -3.389 2.677 1.00 97.88 88 ILE A N 1
ATOM 691 C CA . ILE A 1 88 ? 4.430 -2.271 2.359 1.00 97.88 88 ILE A CA 1
ATOM 692 C C . ILE A 1 88 ? 3.933 -1.622 3.648 1.00 97.88 88 ILE A C 1
ATOM 694 O O . ILE A 1 88 ? 3.737 -2.297 4.658 1.00 97.88 88 ILE A O 1
ATOM 698 N N . GLU A 1 89 ? 3.718 -0.316 3.611 1.00 98.38 89 GLU A N 1
ATOM 699 C CA . GLU A 1 89 ? 3.071 0.425 4.691 1.00 98.38 89 GLU A CA 1
ATOM 700 C C . GLU A 1 89 ? 1.989 1.331 4.118 1.00 98.38 89 GLU A C 1
ATOM 702 O O . GLU A 1 89 ? 2.247 2.116 3.207 1.00 98.38 89 GLU A O 1
ATOM 707 N N . PHE A 1 90 ? 0.777 1.219 4.648 1.00 98.44 90 PHE A N 1
ATOM 708 C CA . PHE A 1 90 ? -0.340 2.063 4.257 1.00 98.44 90 PHE A CA 1
ATOM 709 C C . PHE A 1 90 ? -0.281 3.401 4.986 1.00 98.44 90 PHE A C 1
ATOM 711 O O . PHE A 1 90 ? -0.171 3.462 6.213 1.00 98.44 90 PHE A O 1
ATOM 718 N N . LYS A 1 91 ? -0.402 4.485 4.221 1.00 98.06 91 LYS A N 1
ATOM 719 C CA . LYS A 1 91 ? -0.528 5.839 4.748 1.00 98.06 91 LYS A CA 1
ATOM 720 C C . LYS A 1 91 ? -2.003 6.151 4.970 1.00 98.06 91 LYS A C 1
ATOM 722 O O . LYS A 1 91 ? -2.783 6.132 4.021 1.00 98.06 91 LYS A O 1
ATOM 727 N N . ILE A 1 92 ? -2.365 6.460 6.210 1.00 97.00 92 ILE A N 1
ATOM 728 C CA . ILE A 1 92 ? -3.716 6.896 6.580 1.00 97.00 92 ILE A CA 1
ATOM 729 C C . ILE A 1 92 ? -3.704 8.411 6.749 1.00 97.00 92 ILE A C 1
ATOM 731 O O . ILE A 1 92 ? -2.845 8.947 7.452 1.00 97.00 92 ILE A O 1
ATOM 735 N N . GLY A 1 93 ? -4.629 9.085 6.079 1.00 95.00 93 GLY A N 1
ATOM 736 C CA . GLY A 1 93 ? -4.844 10.518 6.181 1.00 95.00 93 GLY A CA 1
ATOM 737 C C . GLY A 1 93 ? -5.533 10.914 7.482 1.00 95.00 93 GLY A C 1
ATOM 738 O O . GLY A 1 93 ? -6.038 10.086 8.244 1.00 95.00 93 GLY A O 1
ATOM 739 N N . ASN A 1 94 ? -5.586 12.220 7.734 1.00 93.88 94 ASN A N 1
ATOM 740 C CA . ASN A 1 94 ? -6.205 12.773 8.945 1.00 93.88 94 ASN A CA 1
ATOM 741 C C . ASN A 1 94 ? -7.728 12.549 9.007 1.00 93.88 94 ASN A C 1
ATOM 743 O O . ASN A 1 94 ? -8.326 12.672 10.073 1.00 93.88 94 ASN A O 1
ATOM 747 N N . ASP A 1 95 ? -8.353 12.249 7.872 1.00 93.81 95 ASP A N 1
ATOM 748 C CA . ASP A 1 95 ? -9.767 11.901 7.729 1.00 93.81 95 ASP A CA 1
ATOM 749 C C . ASP A 1 95 ? -10.047 10.402 7.954 1.00 93.81 95 ASP A C 1
ATOM 751 O O . ASP A 1 95 ? -11.198 9.969 7.882 1.00 93.81 95 ASP A O 1
ATOM 755 N N . GLY A 1 96 ? -9.007 9.611 8.242 1.00 92.62 96 GLY A N 1
ATOM 756 C CA . GLY A 1 96 ? -9.094 8.165 8.423 1.00 92.62 96 GLY A CA 1
ATOM 757 C C . GLY A 1 96 ? -9.116 7.371 7.115 1.00 92.62 96 GLY A C 1
ATOM 758 O O . GLY A 1 96 ? -9.264 6.149 7.168 1.00 92.62 96 GLY A O 1
ATOM 759 N N . GLN A 1 97 ? -8.966 8.025 5.958 1.00 95.25 97 GLN A N 1
ATOM 760 C CA . GLN A 1 97 ? -8.914 7.359 4.659 1.00 95.25 97 GLN A CA 1
ATOM 761 C C . GLN A 1 97 ? -7.491 6.938 4.306 1.00 95.25 97 GLN A C 1
ATOM 763 O O . GLN A 1 97 ? -6.509 7.532 4.745 1.00 95.25 97 GLN A O 1
ATOM 768 N N . VAL A 1 98 ? -7.357 5.893 3.493 1.00 97.75 98 VAL A N 1
ATOM 769 C CA . VAL A 1 98 ? -6.046 5.460 3.000 1.00 97.75 98 VAL A CA 1
ATOM 770 C C . VAL A 1 98 ? -5.620 6.391 1.866 1.00 97.75 98 VAL A C 1
ATOM 772 O O . VAL A 1 98 ? -6.248 6.408 0.815 1.00 97.75 98 VAL A O 1
ATOM 775 N N . GLU A 1 99 ? -4.538 7.138 2.059 1.00 98.06 99 GLU A N 1
ATOM 776 C CA . GLU A 1 99 ? -3.995 8.061 1.053 1.00 98.06 99 GLU A CA 1
ATOM 777 C C . GLU A 1 99 ? -3.053 7.362 0.066 1.00 98.06 99 GLU A C 1
ATOM 779 O O . GLU A 1 99 ? -2.854 7.825 -1.056 1.00 98.06 99 GLU A O 1
ATOM 784 N N . GLY A 1 100 ? -2.430 6.260 0.483 1.00 98.25 100 GLY A N 1
ATOM 785 C CA . GLY A 1 100 ? -1.491 5.541 -0.363 1.00 98.25 100 GLY A CA 1
ATOM 786 C C . GLY A 1 100 ? -0.760 4.412 0.343 1.00 98.25 100 GLY A C 1
ATOM 787 O O . GLY A 1 100 ? -1.061 4.056 1.483 1.00 98.25 100 GLY A O 1
ATOM 788 N N . LEU A 1 101 ? 0.227 3.874 -0.359 1.00 98.31 101 LEU A N 1
ATOM 789 C CA . LEU A 1 101 ? 1.072 2.766 0.056 1.00 98.31 101 LEU A CA 1
ATOM 790 C C . LEU A 1 101 ? 2.533 3.135 -0.193 1.00 98.31 101 LEU A C 1
ATOM 792 O O . LEU A 1 101 ? 2.875 3.610 -1.269 1.00 98.31 101 LEU A O 1
ATOM 796 N N . THR A 1 102 ? 3.414 2.868 0.763 1.00 98.56 102 THR A N 1
ATOM 797 C CA . THR A 1 102 ? 4.865 2.923 0.552 1.00 98.56 102 THR A CA 1
ATOM 798 C C . THR A 1 102 ? 5.405 1.510 0.385 1.00 98.56 102 THR A C 1
ATOM 800 O O . THR A 1 102 ? 5.239 0.682 1.277 1.00 98.56 102 THR A O 1
ATOM 803 N N . LEU A 1 103 ? 6.066 1.229 -0.740 1.00 97.62 103 LEU A N 1
ATOM 804 C CA . LEU A 1 103 ? 6.795 -0.013 -0.994 1.00 97.62 103 LEU A CA 1
ATOM 805 C C . LEU A 1 103 ? 8.247 0.134 -0.528 1.00 97.62 103 LEU A C 1
ATOM 807 O O . LEU A 1 103 ? 8.968 1.012 -1.002 1.00 97.62 103 LEU A O 1
ATOM 811 N N . PHE A 1 104 ? 8.687 -0.770 0.345 1.00 96.69 104 PHE A N 1
ATOM 812 C CA . PHE A 1 104 ? 10.073 -0.898 0.791 1.00 96.69 104 PHE A CA 1
ATOM 813 C C . PHE A 1 104 ? 10.689 -2.139 0.150 1.00 96.69 104 PHE A C 1
ATOM 815 O O . PHE A 1 104 ? 10.296 -3.262 0.475 1.00 96.69 104 PHE A O 1
ATOM 822 N N . GLN A 1 105 ? 11.661 -1.974 -0.745 1.00 89.38 105 GLN A N 1
ATOM 823 C CA . GLN A 1 105 ? 12.307 -3.104 -1.417 1.00 89.38 105 GLN A CA 1
ATOM 824 C C . GLN A 1 105 ? 13.747 -2.769 -1.800 1.00 89.38 105 GLN A C 1
ATOM 826 O O . GLN A 1 105 ? 14.020 -1.718 -2.370 1.00 89.38 105 GLN A O 1
ATOM 831 N N . GLY A 1 106 ? 14.687 -3.668 -1.489 1.00 86.19 106 GLY A N 1
ATOM 832 C CA . GLY A 1 106 ? 16.097 -3.487 -1.860 1.00 86.19 106 GLY A CA 1
ATOM 833 C C . GLY A 1 106 ? 16.754 -2.233 -1.263 1.00 86.19 106 GLY A C 1
ATOM 834 O O . GLY A 1 106 ? 17.708 -1.721 -1.835 1.00 86.19 106 GLY A O 1
ATOM 835 N N . GLY A 1 107 ? 16.232 -1.724 -0.141 1.00 88.88 107 GLY A N 1
ATOM 836 C CA . GLY A 1 107 ? 16.681 -0.473 0.481 1.00 88.88 107 GLY A CA 1
ATOM 837 C C . GLY A 1 107 ? 16.081 0.800 -0.128 1.00 88.88 107 GLY A C 1
ATOM 838 O O . GLY A 1 107 ? 16.400 1.885 0.345 1.00 88.88 107 GLY A O 1
ATOM 839 N N . ALA A 1 108 ? 15.222 0.684 -1.143 1.00 92.12 108 ALA A N 1
ATOM 840 C CA . ALA A 1 108 ? 14.450 1.798 -1.678 1.00 92.12 108 ALA A CA 1
ATOM 841 C C . ALA A 1 108 ? 13.089 1.917 -0.979 1.00 92.12 108 ALA A C 1
ATOM 843 O O . ALA A 1 108 ? 12.509 0.909 -0.567 1.00 92.12 108 ALA A O 1
ATOM 844 N N . GLU A 1 109 ? 12.577 3.146 -0.917 1.00 97.06 109 GLU A N 1
ATOM 845 C CA . GLU A 1 109 ? 11.236 3.492 -0.444 1.00 97.06 109 GLU A CA 1
ATOM 846 C C . GLU A 1 109 ? 10.509 4.225 -1.570 1.00 97.06 109 GLU A C 1
ATOM 848 O O . GLU A 1 109 ? 11.026 5.202 -2.116 1.00 97.06 109 GLU A O 1
ATOM 853 N N . MET A 1 110 ? 9.334 3.740 -1.958 1.00 97.44 110 MET A N 1
ATOM 854 C CA . MET A 1 110 ? 8.585 4.287 -3.087 1.00 97.44 110 MET A CA 1
ATOM 855 C C . MET A 1 110 ? 7.121 4.457 -2.692 1.00 97.44 110 MET A C 1
ATOM 857 O O . MET A 1 110 ? 6.439 3.476 -2.407 1.00 97.44 110 MET A O 1
ATOM 861 N N . PHE A 1 111 ? 6.649 5.702 -2.660 1.00 98.25 111 PHE A N 1
ATOM 862 C CA . PHE A 1 111 ? 5.257 6.022 -2.351 1.00 98.25 111 PHE A CA 1
ATOM 863 C C . PHE A 1 111 ? 4.378 5.906 -3.601 1.00 98.25 111 PHE A C 1
ATOM 865 O O . PHE A 1 111 ? 4.713 6.457 -4.647 1.00 98.25 111 PHE A O 1
ATOM 872 N N . ALA A 1 112 ? 3.249 5.220 -3.462 1.00 98.38 112 ALA A N 1
ATOM 873 C CA . ALA A 1 112 ? 2.197 5.061 -4.451 1.00 98.38 112 ALA A CA 1
ATOM 874 C C . ALA A 1 112 ? 0.891 5.652 -3.891 1.00 98.38 112 ALA A C 1
ATOM 876 O O . ALA A 1 112 ? 0.316 5.065 -2.964 1.00 98.38 112 ALA A O 1
ATOM 877 N N . PRO A 1 113 ? 0.411 6.805 -4.392 1.00 98.25 113 PRO A N 1
ATOM 878 C CA . PRO A 1 113 ? -0.906 7.309 -4.023 1.00 98.25 113 PRO A CA 1
ATOM 879 C C . PRO A 1 113 ? -2.000 6.305 -4.392 1.00 98.25 113 PRO A C 1
ATOM 881 O O . PRO A 1 113 ? -1.922 5.617 -5.415 1.00 98.25 113 PRO A O 1
ATOM 884 N N . ARG A 1 114 ? -3.024 6.238 -3.541 1.00 98.06 114 ARG A N 1
ATOM 885 C CA . ARG A 1 114 ? -4.250 5.495 -3.827 1.00 98.06 114 ARG A CA 1
ATOM 886 C C . ARG A 1 114 ? -5.009 6.187 -4.967 1.00 98.06 114 ARG A C 1
ATOM 888 O O . ARG A 1 114 ? -5.066 7.417 -4.992 1.00 98.06 114 ARG A O 1
ATOM 895 N N . GLN A 1 115 ? -5.551 5.394 -5.890 1.00 94.88 115 GLN A N 1
ATOM 896 C CA . GLN A 1 115 ? -6.410 5.850 -6.992 1.00 94.88 115 GLN A CA 1
ATOM 897 C C . GLN A 1 115 ? -7.872 6.009 -6.558 1.00 94.88 115 GLN A C 1
ATOM 899 O O . GLN A 1 115 ? -8.309 5.274 -5.638 1.00 94.88 115 GLN A O 1
#

Foldseek 3Di:
DDDDDDPDDDPPPDDDPDDPPPPPQDFDDDDLVLLVLPAAWFALDVVWIWGWDDDPSWIWTDTVPGDTFTWGDSDSFKTHGPVAGKIKGFDADPVRHTQWIWIGHPNDTTTTGTD